Protein AF-A0A6C0HZE4-F1 (afdb_monomer)

Organism: NCBI:txid1070528

Radius of gyration: 15.77 Å; Cα contacts (8 Å, |Δi|>4): 131; chains: 1; bounding box: 32×41×43 Å

Mean predicted aligned error: 6.91 Å

Foldseek 3Di:
DDPVVVVVVVLVVLLVLLLVLLVVVLVVVQVVQCPDPDRDHDDPVRSVVSSVQSCLFFVDPLSVPHPDDDDPVSSVVLSVQRDQQEGVCDDPVLVVVSVVSRTNHGSDPDSVVD

Structure (mmCIF, N/CA/C/O backbone):
data_AF-A0A6C0HZE4-F1
#
_entry.id   AF-A0A6C0HZE4-F1
#
loop_
_atom_site.group_PDB
_atom_site.id
_atom_site.type_symbol
_atom_site.label_atom_id
_atom_site.label_alt_id
_atom_site.label_comp_id
_atom_site.label_asym_id
_atom_site.label_entity_id
_atom_site.label_seq_id
_atom_site.pdbx_PDB_ins_code
_atom_site.Cartn_x
_atom_site.Cartn_y
_atom_site.Cartn_z
_atom_site.occupancy
_atom_site.B_iso_or_equiv
_atom_site.auth_seq_id
_atom_site.auth_comp_id
_atom_site.auth_asym_id
_atom_site.auth_atom_id
_atom_site.pdbx_PDB_model_num
ATOM 1 N N . MET A 1 1 ? -15.283 -27.361 15.142 1.00 58.03 1 MET A N 1
ATOM 2 C CA . MET A 1 1 ? -14.000 -26.694 14.796 1.00 58.03 1 MET A CA 1
ATOM 3 C C . MET A 1 1 ? -13.640 -25.645 15.844 1.00 58.03 1 MET A C 1
ATOM 5 O O . MET A 1 1 ? -14.427 -24.737 16.095 1.00 58.03 1 MET A O 1
ATOM 9 N N . ASP A 1 2 ? -12.446 -25.759 16.418 1.00 77.25 2 ASP A N 1
ATOM 10 C CA . ASP A 1 2 ? -11.905 -24.880 17.461 1.00 77.25 2 ASP A CA 1
ATOM 11 C C . ASP A 1 2 ? -11.848 -23.393 17.040 1.00 77.25 2 ASP A C 1
ATOM 13 O O . ASP A 1 2 ? -11.565 -23.076 15.876 1.00 77.25 2 ASP A O 1
ATOM 17 N N . ALA A 1 3 ? -12.134 -22.461 17.955 1.00 70.44 3 ALA A N 1
ATOM 18 C CA . ALA A 1 3 ? -12.160 -21.022 17.661 1.00 70.44 3 ALA A CA 1
ATOM 19 C C . ALA A 1 3 ? -10.771 -20.503 17.241 1.00 70.44 3 ALA A C 1
ATOM 21 O O . ALA A 1 3 ? -10.654 -19.680 16.326 1.00 70.44 3 ALA A O 1
ATOM 22 N N . ARG A 1 4 ? -9.706 -21.067 17.831 1.00 66.75 4 ARG A N 1
ATOM 23 C CA . ARG A 1 4 ? -8.311 -20.731 17.513 1.00 66.75 4 ARG A CA 1
ATOM 24 C C . ARG A 1 4 ? -7.941 -21.125 16.081 1.00 66.75 4 ARG A C 1
ATOM 26 O O . ARG A 1 4 ? -7.413 -20.303 15.334 1.00 66.75 4 ARG A O 1
ATOM 33 N N . LYS A 1 5 ? -8.311 -22.337 15.649 1.00 63.16 5 LYS A N 1
ATOM 34 C CA . LYS A 1 5 ? -8.083 -22.821 14.271 1.00 63.16 5 LYS A CA 1
ATOM 35 C C . LYS A 1 5 ? -8.842 -21.980 13.234 1.00 63.16 5 LYS A C 1
ATOM 37 O O . LYS A 1 5 ? -8.298 -21.670 12.175 1.00 63.16 5 LYS A O 1
ATOM 42 N N . ARG A 1 6 ? -10.067 -21.536 13.551 1.00 62.09 6 ARG A N 1
ATOM 43 C CA . ARG A 1 6 ? -10.853 -20.624 12.694 1.00 62.09 6 ARG A CA 1
ATOM 44 C C . ARG A 1 6 ? -10.192 -19.252 12.528 1.00 62.09 6 ARG A C 1
ATOM 46 O O . ARG A 1 6 ? -10.184 -18.726 11.416 1.00 62.09 6 ARG A O 1
ATOM 53 N N . LYS A 1 7 ? -9.619 -18.688 13.598 1.00 62.09 7 LYS A N 1
ATOM 54 C CA . LYS A 1 7 ? -8.896 -17.405 13.556 1.00 62.09 7 LYS A CA 1
ATOM 55 C C . LYS A 1 7 ? -7.639 -17.502 12.684 1.00 62.09 7 LYS A C 1
ATOM 57 O O . LYS A 1 7 ? -7.486 -16.700 11.770 1.00 62.09 7 LYS A O 1
ATOM 62 N N . VAL A 1 8 ? -6.823 -18.542 12.877 1.00 62.03 8 VAL A N 1
ATOM 63 C CA . VAL A 1 8 ? -5.601 -18.787 12.084 1.00 62.03 8 VAL A CA 1
ATOM 64 C C . VAL A 1 8 ? -5.911 -18.942 10.590 1.00 62.03 8 VAL A C 1
ATOM 66 O O . VAL A 1 8 ? -5.286 -18.284 9.762 1.00 62.03 8 VAL A O 1
ATOM 69 N N . MET A 1 9 ? -6.922 -19.738 10.222 1.00 54.47 9 MET A N 1
ATOM 70 C CA . MET A 1 9 ? -7.311 -19.906 8.814 1.00 54.47 9 MET A CA 1
ATOM 71 C C . MET A 1 9 ? -7.842 -18.618 8.172 1.00 54.47 9 MET A C 1
ATOM 73 O O . MET A 1 9 ? -7.581 -18.375 6.993 1.00 54.47 9 MET A O 1
ATOM 77 N N . LYS A 1 10 ? -8.588 -17.791 8.918 1.00 61.59 10 LYS A N 1
ATOM 78 C CA . LYS A 1 10 ? -9.058 -16.484 8.430 1.00 61.59 10 LYS A CA 1
ATOM 79 C C . LYS A 1 10 ? -7.888 -15.542 8.160 1.00 61.59 10 LYS A C 1
ATOM 81 O O . LYS A 1 10 ? -7.852 -14.948 7.086 1.00 61.59 10 LYS A O 1
ATOM 86 N N . THR A 1 11 ? -6.921 -15.471 9.076 1.00 62.62 11 THR A N 1
ATOM 87 C CA . THR A 1 11 ? -5.696 -14.685 8.885 1.00 62.62 11 THR A CA 1
ATOM 88 C C . THR A 1 11 ? -4.945 -15.156 7.644 1.00 62.62 11 THR A C 1
ATOM 90 O O . THR A 1 11 ? -4.694 -14.345 6.763 1.00 62.62 11 THR A O 1
ATOM 93 N N . LEU A 1 12 ? -4.706 -16.467 7.507 1.00 60.53 12 LEU A N 1
ATOM 94 C CA . LEU A 1 12 ? -3.977 -17.054 6.376 1.00 60.53 12 LEU A CA 1
ATOM 95 C C . LEU A 1 12 ? -4.668 -16.812 5.020 1.00 60.53 12 LEU A C 1
ATOM 97 O O . LEU A 1 12 ? -4.015 -16.549 4.010 1.00 60.53 12 LEU A O 1
ATOM 101 N N . LYS A 1 13 ? -6.007 -16.887 4.979 1.00 63.25 13 LYS A N 1
ATOM 102 C CA . LYS A 1 13 ? -6.792 -16.538 3.784 1.00 63.25 13 LYS A CA 1
ATOM 103 C C . LYS A 1 13 ? -6.674 -15.053 3.446 1.00 63.25 13 LYS A C 1
ATOM 105 O O . LYS A 1 13 ? -6.599 -14.714 2.267 1.00 63.25 13 LYS A O 1
ATOM 110 N N . SER A 1 14 ? -6.658 -14.181 4.450 1.00 69.56 14 SER A N 1
ATOM 111 C CA . SER A 1 14 ? -6.535 -12.740 4.240 1.00 69.56 14 SER A CA 1
ATOM 112 C C . SER A 1 14 ? -5.156 -12.350 3.711 1.00 69.56 14 SER A C 1
ATOM 114 O O . SER A 1 14 ? -5.079 -11.596 2.747 1.00 69.56 14 SER A O 1
ATOM 116 N N . THR A 1 15 ? -4.076 -12.936 4.240 1.00 73.69 15 THR A N 1
ATOM 117 C CA . THR A 1 15 ? -2.716 -12.723 3.715 1.00 73.69 15 THR A CA 1
ATOM 118 C C . THR A 1 15 ? -2.579 -13.201 2.274 1.00 73.69 15 THR A C 1
ATOM 120 O O . THR A 1 15 ? -2.034 -12.471 1.454 1.00 73.69 15 THR A O 1
ATOM 123 N N . LYS A 1 16 ? -3.136 -14.369 1.919 1.00 82.88 16 LYS A N 1
ATOM 124 C CA . LYS A 1 16 ? -3.138 -14.853 0.523 1.00 82.88 16 LYS A CA 1
ATOM 125 C C . LYS A 1 16 ? -3.893 -13.922 -0.429 1.00 82.88 16 LYS A C 1
ATOM 127 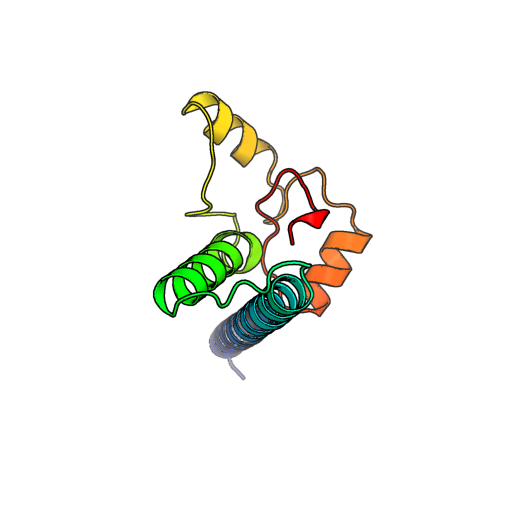O O . LYS A 1 16 ? -3.440 -13.686 -1.545 1.00 82.88 16 LYS A O 1
ATOM 132 N N . ARG A 1 17 ? -5.044 -13.386 -0.007 1.00 86.62 17 ARG A N 1
ATOM 133 C CA . ARG A 1 17 ? -5.807 -12.424 -0.823 1.00 86.62 17 ARG A CA 1
ATOM 134 C C . ARG A 1 17 ? -5.066 -11.100 -0.972 1.00 86.62 17 ARG A C 1
ATOM 136 O O . ARG A 1 17 ? -5.088 -10.533 -2.058 1.00 86.62 17 ARG A O 1
ATOM 143 N N . CYS A 1 18 ? -4.391 -10.643 0.077 1.00 87.81 18 CYS A N 1
ATOM 144 C CA . CYS A 1 18 ? -3.594 -9.427 0.012 1.00 87.81 18 CYS A CA 1
ATOM 145 C C . CYS A 1 18 ? -2.366 -9.580 -0.898 1.00 87.81 18 CYS A C 1
ATOM 147 O O . CYS A 1 18 ? -2.107 -8.728 -1.742 1.00 87.81 18 CYS A O 1
ATOM 149 N N . ASP A 1 19 ? -1.670 -10.715 -0.814 1.00 88.56 19 ASP A N 1
ATOM 150 C CA . ASP A 1 19 ? -0.569 -11.046 -1.721 1.00 88.56 19 ASP A CA 1
ATOM 151 C C . ASP A 1 19 ? -1.019 -11.045 -3.195 1.00 88.56 19 ASP A C 1
ATOM 153 O O . ASP A 1 19 ? -0.395 -10.428 -4.061 1.00 88.56 19 ASP A O 1
ATOM 157 N N . ALA A 1 20 ? -2.168 -11.666 -3.479 1.00 90.50 20 ALA A N 1
ATOM 158 C CA . ALA A 1 20 ? -2.759 -11.642 -4.813 1.00 90.50 20 ALA A CA 1
ATOM 159 C C . ALA A 1 20 ? -3.105 -10.216 -5.282 1.00 90.50 20 ALA A C 1
ATOM 161 O O . ALA A 1 20 ? -2.908 -9.897 -6.457 1.00 90.50 20 ALA A O 1
ATOM 162 N N . LEU A 1 21 ? -3.585 -9.352 -4.380 1.00 91.00 21 LEU A N 1
ATOM 163 C CA . LEU A 1 21 ? -3.846 -7.943 -4.670 1.00 91.00 21 LEU A CA 1
ATOM 164 C C . LEU A 1 21 ? -2.557 -7.202 -5.059 1.00 91.00 21 LEU A C 1
ATOM 166 O O . LEU A 1 21 ? -2.550 -6.530 -6.089 1.00 91.00 21 LEU A O 1
ATOM 170 N N . CYS A 1 22 ? -1.456 -7.391 -4.327 1.00 90.75 22 CYS A N 1
ATOM 171 C CA . CYS A 1 22 ? -0.177 -6.757 -4.665 1.00 90.75 22 CYS A CA 1
ATOM 172 C C . CYS A 1 22 ? 0.432 -7.270 -5.971 1.00 90.75 22 CYS A C 1
ATOM 174 O O . CYS A 1 22 ? 0.922 -6.484 -6.780 1.00 90.75 22 CYS A O 1
ATOM 176 N N . LYS A 1 23 ? 0.302 -8.566 -6.264 1.00 90.88 23 LYS A N 1
ATOM 177 C CA . LYS A 1 23 ? 0.679 -9.113 -7.578 1.00 90.88 23 LYS A CA 1
ATOM 178 C C . LYS A 1 23 ? -0.152 -8.509 -8.714 1.00 90.88 23 LYS A C 1
ATOM 180 O O . LYS A 1 23 ? 0.374 -8.252 -9.796 1.00 90.88 23 LYS A O 1
ATOM 185 N N . GLN A 1 24 ? -1.449 -8.269 -8.500 1.00 89.75 24 GLN A N 1
ATOM 186 C CA . GLN A 1 24 ? -2.288 -7.584 -9.491 1.00 89.75 24 GLN A CA 1
ATOM 187 C C . GLN A 1 24 ? -1.911 -6.112 -9.663 1.00 89.75 24 GLN A C 1
ATOM 189 O O . GLN A 1 24 ? -1.913 -5.628 -10.796 1.00 89.75 24 GLN A O 1
ATOM 194 N N . TYR A 1 25 ? -1.603 -5.411 -8.571 1.00 86.94 25 TYR A N 1
ATOM 195 C CA . TYR A 1 25 ? -1.106 -4.038 -8.608 1.00 86.94 25 TYR A CA 1
ATOM 196 C C . TYR A 1 25 ? 0.152 -3.947 -9.476 1.00 86.94 25 TYR A C 1
ATOM 198 O O . TYR A 1 25 ? 0.163 -3.187 -10.444 1.00 86.94 25 TYR A O 1
ATOM 206 N N . LEU A 1 26 ? 1.135 -4.817 -9.229 1.00 89.69 26 LEU A N 1
ATOM 207 C CA . LEU A 1 26 ? 2.376 -4.864 -10.000 1.00 89.69 26 LEU A CA 1
ATOM 208 C C . LEU A 1 26 ? 2.123 -5.098 -11.496 1.00 89.69 26 LEU A C 1
ATOM 210 O O . LEU A 1 26 ? 2.637 -4.376 -12.343 1.00 89.69 26 LEU A O 1
ATOM 214 N N . LYS A 1 27 ? 1.236 -6.041 -11.844 1.00 88.25 27 LYS A N 1
ATOM 215 C CA . LYS A 1 27 ? 0.843 -6.272 -13.246 1.00 88.25 27 LYS A CA 1
ATOM 216 C C . LYS A 1 27 ? 0.233 -5.030 -13.901 1.00 88.25 27 LYS A C 1
ATOM 218 O O . LYS A 1 27 ? 0.496 -4.774 -15.074 1.00 88.25 27 LYS A O 1
ATOM 223 N N . LYS A 1 28 ? -0.603 -4.272 -13.184 1.00 88.12 28 LYS A N 1
ATOM 224 C CA . LYS A 1 28 ? -1.193 -3.027 -13.706 1.00 88.12 28 LYS A CA 1
ATOM 225 C C . LYS A 1 28 ? -0.144 -1.937 -13.874 1.00 88.12 28 LYS A C 1
ATOM 227 O O . 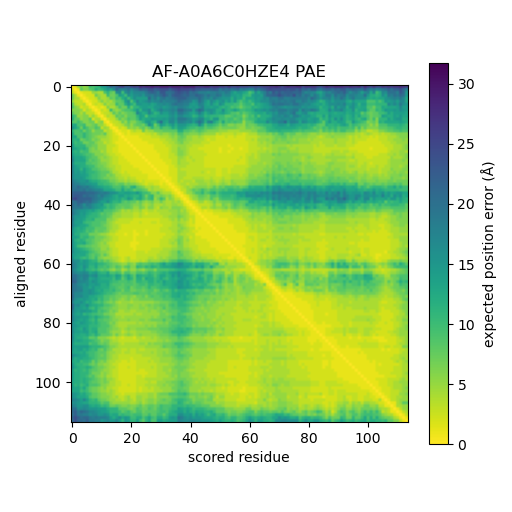LYS A 1 28 ? -0.171 -1.236 -14.882 1.00 88.12 28 LYS A O 1
ATOM 232 N N . LEU A 1 29 ? 0.763 -1.819 -12.910 1.00 85.75 29 LEU A N 1
ATOM 233 C CA . LEU A 1 29 ? 1.856 -0.862 -12.945 1.00 85.75 29 LEU A CA 1
ATOM 234 C C . LEU A 1 29 ? 2.773 -1.132 -14.149 1.00 85.75 29 LEU A C 1
ATOM 236 O O . LEU A 1 29 ? 2.992 -0.237 -14.960 1.00 85.75 29 LEU A O 1
ATOM 240 N N . ASN A 1 30 ? 3.173 -2.388 -14.355 1.00 86.19 30 ASN A N 1
ATOM 241 C CA . ASN A 1 30 ? 4.018 -2.795 -15.481 1.00 86.19 30 ASN A CA 1
ATOM 242 C C . ASN A 1 30 ? 3.326 -2.578 -16.832 1.00 86.19 30 ASN A C 1
ATOM 244 O O . ASN A 1 30 ? 3.942 -2.061 -17.757 1.00 86.19 30 ASN A O 1
ATOM 248 N N . ARG A 1 31 ? 2.021 -2.871 -16.942 1.00 86.75 31 ARG A N 1
ATOM 249 C CA . ARG A 1 31 ? 1.232 -2.518 -18.140 1.00 86.75 31 ARG A CA 1
ATOM 250 C C . ARG A 1 31 ? 1.214 -1.010 -18.394 1.00 86.75 31 ARG A C 1
ATOM 252 O O . ARG A 1 31 ? 1.309 -0.583 -19.537 1.00 86.75 31 ARG A O 1
ATOM 259 N N . LYS A 1 32 ? 1.099 -0.197 -17.339 1.00 85.19 32 LYS A N 1
ATOM 260 C CA . LYS A 1 32 ? 1.122 1.267 -17.455 1.00 85.19 32 LYS A CA 1
ATOM 261 C C . LYS A 1 32 ? 2.487 1.775 -17.919 1.00 85.19 32 LYS A C 1
ATOM 263 O O . LYS A 1 32 ? 2.518 2.743 -18.666 1.00 85.19 32 LYS A O 1
ATOM 268 N N . PHE A 1 33 ? 3.582 1.153 -17.484 1.00 83.50 33 PHE A N 1
ATOM 269 C CA . PHE A 1 33 ? 4.933 1.481 -17.947 1.00 83.50 33 PHE A CA 1
ATOM 270 C C . PHE A 1 33 ? 5.186 1.053 -19.395 1.00 83.50 33 PHE A C 1
ATOM 272 O O . PHE A 1 33 ? 5.768 1.826 -20.149 1.00 83.50 33 PHE A O 1
ATOM 279 N N . ALA A 1 34 ? 4.681 -0.114 -19.801 1.00 82.62 34 ALA A N 1
ATOM 280 C CA . ALA A 1 34 ? 4.797 -0.604 -21.174 1.00 82.62 34 ALA A CA 1
ATOM 281 C C . ALA A 1 34 ? 4.033 0.262 -22.193 1.00 82.62 34 ALA A C 1
ATOM 283 O O . ALA A 1 34 ? 4.460 0.381 -23.333 1.00 82.62 34 ALA A O 1
ATOM 284 N N . ASN A 1 35 ? 2.931 0.895 -21.778 1.00 81.06 35 ASN A N 1
ATOM 285 C CA . ASN A 1 35 ? 2.102 1.748 -22.639 1.00 81.06 35 ASN A CA 1
ATOM 286 C C . ASN A 1 35 ? 2.551 3.224 -22.677 1.00 81.06 35 ASN A C 1
ATOM 288 O O . ASN A 1 35 ? 1.776 4.088 -23.089 1.00 81.06 35 ASN A O 1
ATOM 292 N N . ARG A 1 36 ? 3.750 3.552 -22.181 1.00 80.62 36 ARG A N 1
ATOM 293 C CA . ARG A 1 36 ? 4.300 4.915 -22.271 1.00 80.62 36 ARG A CA 1
ATOM 294 C C . ARG A 1 36 ? 4.934 5.152 -23.644 1.00 80.62 36 ARG A C 1
ATOM 296 O O . ARG A 1 36 ? 5.327 4.200 -24.306 1.00 80.62 36 ARG A O 1
ATOM 303 N N . LEU A 1 37 ? 5.044 6.430 -24.033 1.00 75.00 37 LEU A N 1
ATOM 304 C CA . LEU A 1 37 ? 5.721 6.868 -25.268 1.00 75.00 37 LEU A CA 1
ATOM 305 C C . LEU A 1 37 ? 7.140 6.291 -25.376 1.00 75.00 37 LEU A C 1
ATOM 307 O O . LEU A 1 37 ? 7.548 5.869 -26.450 1.00 75.00 37 LEU A O 1
ATOM 311 N N . GLU A 1 38 ? 7.835 6.203 -24.242 1.00 81.12 38 GLU A N 1
ATOM 312 C CA . GLU A 1 38 ? 9.046 5.406 -24.074 1.00 81.12 38 GLU A CA 1
ATOM 313 C C . GLU A 1 38 ? 8.733 4.244 -23.119 1.00 81.12 38 GLU A C 1
ATOM 315 O O . GLU A 1 38 ? 8.542 4.473 -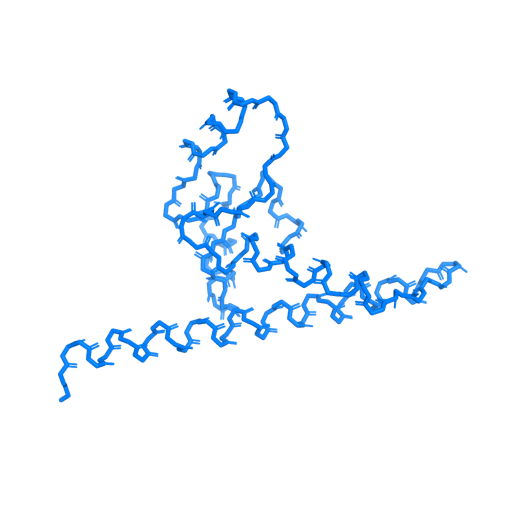21.915 1.00 81.12 38 GLU A O 1
ATOM 320 N N . PRO A 1 39 ? 8.608 3.005 -23.630 1.00 77.88 39 PRO A N 1
ATOM 321 C CA . PRO A 1 39 ? 8.298 1.849 -22.805 1.00 77.88 39 PRO A CA 1
ATOM 322 C C . PRO A 1 39 ? 9.399 1.611 -21.772 1.00 77.88 39 PRO A C 1
ATOM 324 O O . PRO A 1 39 ? 10.543 1.316 -22.112 1.00 77.88 39 PRO A O 1
ATOM 327 N N . TYR A 1 40 ? 9.043 1.698 -20.493 1.00 78.31 40 TYR A N 1
ATOM 328 C CA . TYR A 1 40 ? 9.945 1.322 -19.411 1.00 78.31 40 TYR A CA 1
ATOM 329 C C . TYR A 1 40 ? 9.726 -0.150 -19.059 1.00 78.31 40 TYR A C 1
ATOM 331 O O . TYR A 1 40 ? 8.611 -0.547 -18.709 1.00 78.31 40 TYR A O 1
ATOM 339 N N . ILE A 1 41 ? 10.789 -0.953 -19.136 1.00 81.81 41 ILE A N 1
ATOM 340 C CA . ILE A 1 41 ? 10.793 -2.342 -18.670 1.00 81.81 41 ILE A CA 1
ATOM 341 C C . ILE A 1 41 ? 11.367 -2.346 -17.245 1.00 81.81 41 ILE A C 1
ATOM 343 O O . ILE A 1 41 ? 12.576 -2.173 -17.086 1.00 81.81 41 ILE A O 1
ATOM 347 N N . PRO A 1 42 ? 10.535 -2.508 -16.198 1.00 80.94 42 PRO A N 1
ATOM 348 C CA . PRO A 1 42 ? 11.032 -2.552 -14.830 1.00 80.94 42 PRO A CA 1
ATOM 349 C C . PRO A 1 42 ? 11.941 -3.761 -14.612 1.00 80.94 42 PRO A C 1
ATOM 351 O O . PRO A 1 42 ? 11.615 -4.877 -15.023 1.00 80.94 42 PRO A O 1
ATOM 354 N N . THR A 1 43 ? 13.056 -3.536 -13.918 1.00 87.88 43 THR A N 1
ATOM 355 C CA . THR A 1 43 ? 13.975 -4.597 -13.489 1.00 87.88 43 THR A CA 1
ATOM 356 C C . THR A 1 43 ? 13.321 -5.504 -12.443 1.00 87.88 43 THR A C 1
ATOM 358 O O . THR A 1 43 ? 12.300 -5.159 -11.841 1.00 87.88 43 THR A O 1
ATOM 361 N N . GLU A 1 44 ? 13.908 -6.676 -12.189 1.00 88.88 44 GLU A N 1
ATOM 362 C CA . GLU A 1 44 ? 13.448 -7.563 -11.111 1.00 88.88 44 GLU A CA 1
ATOM 363 C C . GLU A 1 44 ? 13.482 -6.865 -9.747 1.00 88.88 44 GLU A C 1
ATOM 365 O O . GLU A 1 44 ? 12.496 -6.912 -9.014 1.00 88.88 44 GLU A O 1
ATOM 370 N N . SER A 1 45 ? 14.550 -6.117 -9.458 1.00 88.56 45 SER A N 1
ATOM 371 C CA . SER A 1 45 ? 14.684 -5.342 -8.220 1.00 88.56 45 SER A CA 1
ATOM 372 C C . SER A 1 45 ? 13.592 -4.279 -8.077 1.00 88.56 45 SER A C 1
ATOM 374 O O . SER A 1 45 ? 12.977 -4.171 -7.019 1.00 88.56 45 SER A O 1
ATOM 376 N N . ALA A 1 46 ? 13.277 -3.546 -9.151 1.00 86.38 46 ALA A N 1
ATOM 377 C CA . ALA A 1 46 ? 12.189 -2.569 -9.135 1.00 86.38 46 ALA A CA 1
ATOM 378 C C . ALA A 1 46 ? 10.823 -3.245 -8.926 1.00 86.38 46 ALA A C 1
ATOM 380 O O . ALA A 1 46 ? 9.952 -2.715 -8.237 1.00 86.38 46 ALA A O 1
ATOM 381 N N . ASN A 1 47 ? 10.609 -4.425 -9.512 1.00 88.69 47 ASN A N 1
ATOM 382 C CA . ASN A 1 47 ? 9.385 -5.196 -9.304 1.00 88.69 47 ASN A CA 1
ATOM 383 C C . ASN A 1 47 ? 9.240 -5.671 -7.852 1.00 88.69 47 ASN A C 1
ATOM 385 O O . ASN A 1 47 ? 8.138 -5.622 -7.299 1.00 88.69 47 ASN A O 1
ATOM 389 N N . GLU A 1 48 ? 10.337 -6.115 -7.240 1.00 91.19 48 GLU A N 1
ATOM 390 C CA . GLU A 1 48 ? 10.361 -6.533 -5.843 1.00 91.19 48 GLU A CA 1
ATOM 391 C C . GLU A 1 48 ? 10.089 -5.360 -4.897 1.00 91.19 48 GLU A C 1
ATOM 393 O O . GLU A 1 48 ? 9.220 -5.475 -4.033 1.00 91.19 48 GLU A O 1
ATOM 398 N N . GLU A 1 49 ? 10.731 -4.211 -5.111 1.00 88.38 49 GLU A N 1
ATOM 399 C CA . GLU A 1 49 ? 10.492 -2.994 -4.328 1.00 88.38 49 GLU A CA 1
ATOM 400 C C . GLU A 1 49 ? 9.024 -2.549 -4.409 1.00 88.38 49 GLU A C 1
ATOM 402 O O . GLU A 1 49 ? 8.351 -2.438 -3.383 1.00 88.38 49 GLU A O 1
ATOM 407 N N . ASN A 1 50 ? 8.468 -2.431 -5.621 1.00 88.25 50 ASN A N 1
ATOM 408 C CA . ASN A 1 50 ? 7.058 -2.075 -5.823 1.00 88.25 50 ASN A CA 1
ATOM 409 C C . ASN A 1 50 ? 6.092 -3.066 -5.149 1.00 88.25 50 ASN A C 1
ATOM 411 O O . ASN A 1 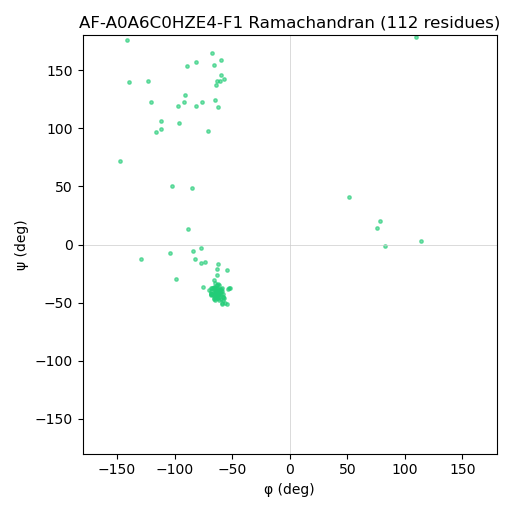50 ? 5.035 -2.687 -4.631 1.00 88.25 50 ASN A O 1
ATOM 415 N N . TYR A 1 51 ? 6.426 -4.358 -5.160 1.00 90.31 51 TYR A N 1
ATOM 416 C CA . TYR A 1 51 ? 5.636 -5.378 -4.480 1.00 90.31 51 TYR A CA 1
ATOM 417 C C . TYR A 1 51 ? 5.708 -5.234 -2.950 1.00 90.31 51 TYR A C 1
ATOM 419 O O . TYR A 1 51 ? 4.670 -5.319 -2.282 1.00 90.31 51 TYR A O 1
ATOM 427 N N . GLN A 1 52 ? 6.895 -4.989 -2.389 1.00 88.06 52 GLN A N 1
ATOM 428 C CA . GLN A 1 52 ? 7.068 -4.767 -0.951 1.00 88.06 52 GLN A CA 1
ATOM 429 C C . GLN A 1 52 ? 6.362 -3.492 -0.488 1.00 88.06 52 GLN A C 1
ATOM 431 O O . GLN A 1 52 ? 5.688 -3.509 0.544 1.00 88.06 52 GLN A O 1
ATOM 436 N N . ASP A 1 53 ? 6.424 -2.422 -1.273 1.00 87.19 53 ASP A N 1
ATOM 437 C CA . ASP A 1 53 ? 5.732 -1.173 -0.971 1.00 87.19 53 ASP A CA 1
ATOM 438 C C . ASP A 1 53 ? 4.220 -1.350 -0.976 1.00 87.19 53 ASP A C 1
ATOM 440 O O . ASP A 1 53 ? 3.551 -0.943 -0.024 1.00 87.19 53 ASP A O 1
ATOM 444 N N . CYS A 1 54 ? 3.675 -2.076 -1.957 1.00 89.12 54 CYS A N 1
ATOM 445 C CA . CYS A 1 54 ? 2.274 -2.476 -1.907 1.00 89.12 54 CYS A CA 1
ATOM 446 C C . CYS A 1 54 ? 1.956 -3.210 -0.597 1.00 89.12 54 CYS A C 1
ATOM 448 O O . CYS A 1 54 ? 1.029 -2.831 0.120 1.00 89.12 54 CYS A O 1
ATOM 450 N N . ARG A 1 55 ? 2.741 -4.228 -0.226 1.00 88.44 55 ARG A N 1
ATOM 451 C CA . ARG A 1 55 ? 2.492 -4.996 1.003 1.00 88.44 55 ARG A CA 1
ATOM 452 C C . ARG A 1 55 ? 2.519 -4.131 2.257 1.00 88.44 55 ARG A C 1
ATOM 454 O O . ARG A 1 55 ? 1.651 -4.297 3.115 1.00 88.44 55 ARG A O 1
ATOM 461 N N . ARG A 1 56 ? 3.480 -3.217 2.362 1.00 86.62 56 ARG A N 1
ATOM 462 C CA . ARG A 1 56 ? 3.584 -2.261 3.469 1.00 86.62 56 ARG A CA 1
ATOM 463 C C . ARG A 1 56 ? 2.350 -1.363 3.549 1.00 86.62 56 ARG A C 1
ATOM 465 O O . ARG A 1 56 ? 1.841 -1.126 4.642 1.00 86.62 56 ARG A O 1
ATOM 472 N N . LEU A 1 57 ? 1.840 -0.921 2.399 1.00 88.00 57 LEU A N 1
ATOM 473 C CA . LEU A 1 57 ? 0.696 -0.019 2.317 1.00 88.00 57 LEU A CA 1
ATOM 474 C C . LEU A 1 57 ? -0.651 -0.687 2.606 1.00 88.00 57 LEU A C 1
ATOM 476 O O . LEU A 1 57 ? -1.518 -0.032 3.187 1.00 88.00 57 LEU A O 1
ATOM 480 N N . ILE A 1 58 ? -0.853 -1.944 2.190 1.00 88.19 58 ILE A N 1
ATOM 481 C CA . ILE A 1 58 ? -2.186 -2.574 2.256 1.00 88.19 58 ILE A CA 1
ATOM 482 C C . ILE A 1 58 ? -2.270 -3.936 2.922 1.00 88.19 58 ILE A C 1
ATOM 484 O O . ILE A 1 58 ? -3.380 -4.397 3.182 1.00 88.19 58 ILE A O 1
ATOM 488 N N . CYS A 1 59 ? -1.154 -4.611 3.182 1.00 88.38 59 CYS A N 1
ATOM 489 C CA . CYS A 1 59 ? -1.153 -5.938 3.807 1.00 88.38 59 CYS A CA 1
ATOM 490 C C . CYS A 1 59 ? -0.748 -5.923 5.279 1.00 88.38 59 CYS A C 1
ATOM 492 O O . CYS A 1 59 ? -0.875 -6.952 5.940 1.00 88.38 59 CYS A O 1
ATOM 494 N N . ASN A 1 60 ? -0.312 -4.778 5.800 1.00 83.62 60 ASN A N 1
ATOM 495 C CA . ASN A 1 60 ? 0.098 -4.625 7.188 1.00 83.62 60 ASN A CA 1
ATOM 496 C C . ASN A 1 60 ? -0.900 -3.733 7.926 1.00 83.62 60 ASN A C 1
ATOM 498 O O . ASN A 1 60 ? -0.829 -2.512 7.841 1.00 83.62 60 ASN A O 1
ATOM 502 N N . GLU A 1 61 ? -1.829 -4.329 8.670 1.00 78.69 61 GLU A N 1
ATOM 503 C CA . GLU A 1 61 ? -2.654 -3.618 9.654 1.00 78.69 61 GLU A CA 1
ATOM 504 C C . GLU A 1 61 ? -1.933 -3.667 11.013 1.00 78.69 61 GLU A C 1
ATOM 506 O O . GLU A 1 61 ? -1.533 -4.762 11.420 1.00 78.69 61 GLU A O 1
ATOM 511 N N . PRO A 1 62 ? -1.724 -2.541 11.726 1.00 75.50 62 PRO A N 1
ATOM 512 C CA . PRO A 1 62 ? -2.270 -1.191 11.531 1.00 75.50 62 PRO A CA 1
ATOM 513 C C . PRO A 1 62 ? -1.294 -0.186 10.874 1.00 75.50 62 PRO A C 1
ATOM 515 O O . PRO A 1 62 ? -1.134 0.915 11.378 1.00 75.50 62 PRO A O 1
ATOM 518 N N . CYS A 1 63 ? -0.659 -0.526 9.750 1.00 81.88 63 CYS A N 1
ATOM 519 C CA . CYS A 1 63 ? 0.391 0.268 9.083 1.00 81.88 63 CYS A CA 1
ATOM 520 C C . CYS A 1 63 ? 1.788 0.184 9.705 1.00 81.88 63 CYS A C 1
ATOM 522 O O . CYS A 1 63 ? 2.650 1.018 9.430 1.00 81.88 63 CYS A O 1
ATOM 524 N N . ASN A 1 64 ? 2.053 -0.867 10.483 1.00 72.12 64 ASN A N 1
ATOM 525 C CA . ASN A 1 64 ? 3.388 -1.128 11.014 1.00 72.12 64 ASN A CA 1
ATOM 526 C C . ASN A 1 64 ? 4.371 -1.438 9.872 1.00 72.12 64 ASN A C 1
ATOM 528 O O . ASN A 1 64 ? 4.143 -2.350 9.070 1.00 72.12 64 ASN A O 1
ATOM 532 N N . GLY A 1 65 ? 5.463 -0.673 9.806 1.00 67.19 65 GLY A N 1
ATOM 533 C CA . GLY A 1 65 ? 6.467 -0.786 8.745 1.00 67.19 65 GLY A CA 1
ATOM 534 C C . GLY A 1 65 ? 6.045 -0.180 7.402 1.00 67.19 65 GLY A C 1
ATOM 535 O O . GLY A 1 65 ? 6.686 -0.466 6.392 1.00 67.19 65 GLY A O 1
ATOM 536 N N . ALA A 1 66 ? 4.974 0.625 7.366 1.00 72.38 66 ALA A N 1
ATOM 537 C CA . ALA A 1 66 ? 4.696 1.487 6.221 1.00 72.38 66 ALA A CA 1
ATOM 538 C C . ALA A 1 66 ? 5.849 2.483 6.021 1.00 72.38 66 ALA A C 1
ATOM 540 O O . ALA A 1 66 ? 6.394 2.998 6.997 1.00 72.38 66 ALA A O 1
ATOM 541 N N . LEU A 1 67 ? 6.214 2.759 4.766 1.00 69.56 67 LEU A N 1
ATOM 542 C CA . LEU A 1 67 ? 7.141 3.845 4.450 1.00 69.56 67 LEU A CA 1
ATOM 543 C C . LEU A 1 67 ? 6.420 5.173 4.697 1.00 69.56 67 LEU A C 1
ATOM 545 O O . LEU A 1 67 ? 5.618 5.622 3.878 1.00 69.56 67 LEU A O 1
ATOM 549 N N . LEU A 1 68 ? 6.664 5.761 5.865 1.00 77.31 68 LEU A N 1
ATOM 550 C CA . LEU A 1 68 ? 6.162 7.078 6.226 1.00 77.31 68 LEU A CA 1
ATOM 551 C C . LEU A 1 68 ? 7.261 8.100 5.952 1.00 77.31 68 LEU A C 1
ATOM 553 O O . LEU A 1 68 ? 8.346 8.023 6.521 1.00 77.31 68 LEU A O 1
ATOM 557 N N . TYR A 1 69 ? 6.977 9.047 5.066 1.00 74.81 69 TYR A N 1
ATOM 558 C CA . TYR A 1 69 ? 7.881 10.151 4.762 1.00 74.81 69 TYR A CA 1
ATOM 559 C C . TYR A 1 69 ? 7.624 11.332 5.702 1.00 74.81 69 TYR A C 1
ATOM 561 O O . TYR A 1 69 ? 6.502 11.518 6.179 1.00 74.81 69 TYR A O 1
ATOM 569 N N . GLY A 1 70 ? 8.658 12.144 5.921 1.00 82.50 70 GLY A N 1
ATOM 570 C CA . GLY A 1 70 ? 8.615 13.330 6.777 1.00 82.50 70 GLY A CA 1
ATOM 571 C C . GLY A 1 70 ? 9.407 13.164 8.073 1.00 82.50 70 GLY A C 1
ATOM 572 O O . GLY A 1 70 ? 9.996 12.114 8.347 1.00 82.50 70 GLY A O 1
ATOM 573 N N . SER A 1 71 ? 9.422 14.230 8.864 1.00 89.94 71 SER A N 1
ATOM 574 C CA . SER A 1 71 ? 10.018 14.276 10.197 1.00 89.94 71 SER A CA 1
ATOM 575 C C . SER A 1 71 ? 9.375 13.250 11.143 1.00 89.94 71 SER A C 1
ATOM 577 O O . SER A 1 71 ? 8.228 12.843 10.937 1.00 89.94 71 SER A O 1
ATOM 579 N N . PRO A 1 72 ? 10.061 12.849 12.230 1.00 89.06 72 PRO A N 1
ATOM 580 C CA . PRO A 1 72 ? 9.498 11.916 13.207 1.00 89.06 72 PRO A CA 1
ATOM 581 C C . PRO A 1 72 ? 8.122 12.342 13.740 1.00 89.06 72 PRO A C 1
ATOM 583 O O . PRO A 1 72 ? 7.237 11.505 13.910 1.00 89.06 72 PRO A O 1
ATOM 586 N N . GLN A 1 73 ? 7.910 13.647 13.943 1.00 89.06 73 GLN A N 1
ATOM 587 C CA . GLN A 1 73 ? 6.634 14.183 14.412 1.00 89.06 73 GLN A CA 1
ATOM 588 C C . GLN A 1 73 ? 5.519 14.008 13.370 1.00 89.06 73 GLN A C 1
ATOM 590 O O . GLN A 1 73 ? 4.432 13.543 13.707 1.00 89.06 73 GLN A O 1
ATOM 595 N N . GLU A 1 74 ? 5.799 14.283 12.094 1.00 88.38 74 GLU A N 1
ATOM 596 C CA . GLU A 1 74 ? 4.836 14.071 11.005 1.00 88.38 74 GLU A CA 1
ATOM 597 C C . GLU A 1 74 ? 4.452 12.595 10.843 1.00 88.38 74 GLU A C 1
ATOM 599 O O . GLU A 1 74 ? 3.302 12.289 10.523 1.00 88.38 74 GLU A O 1
ATOM 604 N N . GLN A 1 75 ? 5.386 11.672 11.095 1.00 86.38 75 GLN A N 1
ATOM 605 C CA . GLN A 1 75 ? 5.110 10.233 11.084 1.00 86.38 75 GLN A CA 1
ATOM 606 C C . GLN A 1 75 ? 4.200 9.824 12.251 1.00 86.38 75 GLN A C 1
ATOM 608 O O . GLN A 1 75 ? 3.246 9.068 12.057 1.00 86.38 75 GLN A O 1
ATOM 613 N N . VAL A 1 76 ? 4.446 10.356 13.453 1.00 87.88 76 VAL A N 1
ATOM 614 C CA . VAL A 1 76 ? 3.578 10.139 14.621 1.00 87.88 76 VAL A CA 1
ATOM 615 C C . VAL A 1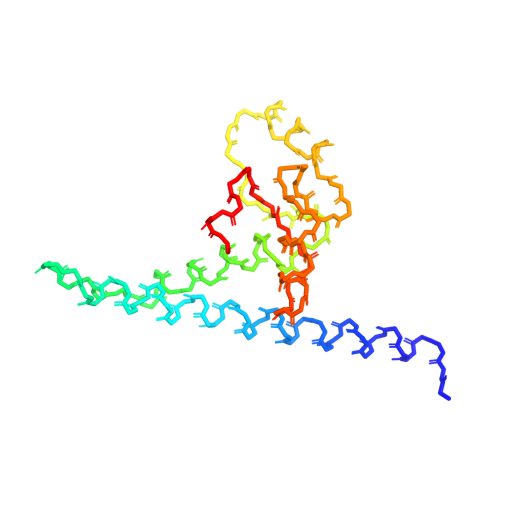 76 ? 2.174 10.675 14.354 1.00 87.88 76 VAL A C 1
ATOM 617 O O . VAL A 1 76 ? 1.187 9.987 14.619 1.00 87.88 76 VAL A O 1
ATOM 620 N N . ASP A 1 77 ? 2.070 11.877 13.793 1.00 88.81 77 ASP A N 1
ATOM 621 C CA . ASP A 1 77 ? 0.781 12.492 13.494 1.00 88.81 77 ASP A CA 1
ATOM 622 C C . ASP A 1 77 ? 0.044 11.748 12.375 1.00 88.81 77 ASP A C 1
ATOM 624 O O . ASP A 1 77 ? -1.155 11.510 12.497 1.00 88.81 77 ASP A O 1
ATOM 628 N N . PHE A 1 78 ? 0.750 11.246 11.357 1.00 89.00 78 PHE A N 1
ATOM 629 C CA . PHE A 1 78 ? 0.174 10.333 10.366 1.00 89.00 78 PHE A CA 1
ATOM 630 C C . PHE A 1 78 ? -0.421 9.074 11.016 1.00 89.00 78 PHE A C 1
ATOM 632 O O . PHE A 1 78 ? -1.541 8.679 10.691 1.00 89.00 78 PHE A O 1
ATOM 639 N N . LEU A 1 79 ? 0.300 8.435 11.944 1.00 86.88 79 LEU A N 1
ATOM 640 C CA . LEU A 1 79 ? -0.172 7.214 12.604 1.00 86.88 79 LEU A CA 1
ATOM 641 C C . LEU A 1 79 ? -1.422 7.456 13.461 1.00 86.88 79 LEU A C 1
ATOM 643 O O . LEU A 1 79 ? -2.300 6.594 13.498 1.00 86.88 79 LEU A O 1
ATOM 647 N N . LYS A 1 80 ? -1.561 8.636 14.083 1.00 89.44 80 LYS A N 1
ATOM 648 C CA . LYS A 1 80 ? -2.789 9.029 14.805 1.00 89.44 80 LYS A CA 1
ATOM 649 C C . LYS A 1 80 ? -4.009 9.130 13.885 1.00 89.44 80 LYS A C 1
ATOM 651 O O . LYS A 1 80 ? -5.140 8.965 14.337 1.00 89.44 80 LYS A O 1
ATOM 656 N N . GLU A 1 81 ? -3.795 9.394 12.599 1.00 91.06 81 GLU A N 1
ATOM 657 C CA . GLU A 1 81 ? -4.856 9.475 11.592 1.00 91.06 81 GLU A CA 1
ATOM 658 C C . GLU A 1 81 ? -5.258 8.107 11.021 1.00 91.06 81 GLU A C 1
ATOM 660 O O . GLU A 1 81 ? -6.230 8.017 10.263 1.00 91.06 81 GLU A O 1
ATOM 665 N N . ILE A 1 82 ? -4.558 7.028 11.392 1.00 89.62 82 ILE A N 1
ATOM 666 C CA . ILE A 1 82 ? -4.928 5.660 11.029 1.00 89.62 82 ILE A CA 1
ATOM 667 C C . ILE A 1 82 ? -6.009 5.149 11.982 1.00 89.62 82 ILE A C 1
ATOM 669 O O . ILE A 1 82 ? -5.797 4.974 13.180 1.00 89.62 82 ILE A O 1
ATOM 673 N N . LYS A 1 83 ? -7.178 4.817 11.432 1.00 86.50 83 LYS A N 1
ATOM 674 C CA . LYS A 1 83 ? -8.284 4.209 12.173 1.00 86.50 83 LYS A CA 1
ATOM 675 C C . LYS A 1 83 ? -8.639 2.855 11.568 1.00 86.50 83 LYS A C 1
ATOM 677 O O . LYS A 1 83 ? -8.976 2.758 10.391 1.00 86.50 83 LYS A O 1
ATOM 682 N N . HIS A 1 84 ? -8.582 1.799 12.384 1.00 86.19 84 HIS A N 1
ATOM 683 C CA . HIS A 1 84 ? -8.833 0.411 11.955 1.00 86.19 84 HIS A CA 1
ATOM 684 C C . HIS A 1 84 ? -8.002 -0.005 10.724 1.00 86.19 84 HIS A C 1
ATOM 686 O O . HIS A 1 84 ? -8.540 -0.598 9.788 1.00 86.19 84 HIS A O 1
ATOM 692 N N . GLY A 1 85 ? -6.726 0.399 10.693 1.00 88.25 85 GLY A N 1
ATOM 693 C CA . GLY A 1 85 ? -5.792 0.078 9.612 1.00 88.25 85 GLY A CA 1
ATOM 694 C C . GLY A 1 85 ? -5.869 0.968 8.371 1.00 88.25 85 GLY A C 1
ATOM 695 O O . GLY A 1 85 ? -5.082 0.768 7.453 1.00 88.25 85 GLY A O 1
ATOM 696 N N . PHE A 1 86 ? -6.773 1.948 8.308 1.00 91.44 86 PHE A N 1
ATOM 697 C CA . PHE A 1 86 ? -6.913 2.838 7.151 1.00 91.44 86 PHE A CA 1
ATOM 698 C C . PHE A 1 86 ? -6.756 4.294 7.569 1.00 91.44 86 PHE A C 1
ATOM 700 O O . PHE A 1 86 ? -7.270 4.705 8.608 1.00 91.44 86 PHE A O 1
ATOM 707 N N . HIS A 1 87 ? -6.075 5.085 6.741 1.00 91.44 87 HIS A N 1
ATOM 708 C CA . HIS A 1 87 ? -5.989 6.526 6.954 1.00 91.44 87 HIS A CA 1
ATOM 709 C C . HIS A 1 87 ? -7.383 7.169 6.938 1.00 91.44 87 HIS A C 1
ATOM 711 O O . HIS A 1 87 ? -8.250 6.765 6.159 1.00 91.44 87 HIS A O 1
ATOM 717 N N . LYS A 1 88 ? -7.603 8.210 7.748 1.00 91.3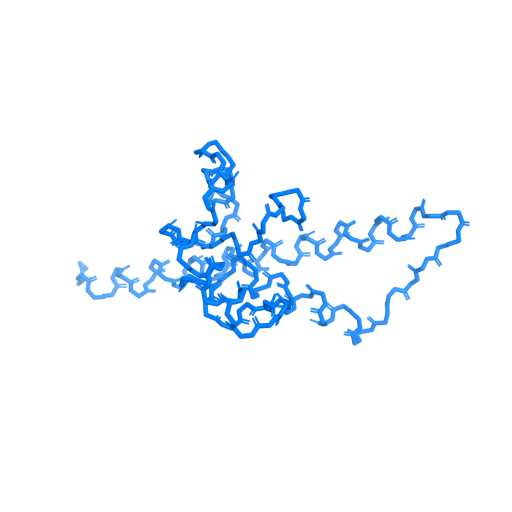1 88 LYS A N 1
ATOM 718 C CA . LYS A 1 88 ? -8.900 8.908 7.870 1.00 91.31 88 LYS A CA 1
ATOM 719 C C . LYS A 1 88 ? -9.473 9.428 6.541 1.00 91.31 88 LYS A C 1
ATOM 721 O O . LYS A 1 88 ? -10.679 9.612 6.422 1.00 91.31 88 LYS A O 1
ATOM 726 N N . ASN A 1 89 ? -8.612 9.623 5.541 1.00 91.56 89 ASN A N 1
ATOM 727 C CA . ASN A 1 89 ? -8.979 10.096 4.202 1.00 91.56 89 ASN A CA 1
ATOM 728 C C . ASN A 1 89 ? -9.683 9.026 3.350 1.00 91.56 89 ASN A C 1
ATOM 730 O O . ASN A 1 89 ? -10.273 9.356 2.324 1.00 91.56 89 ASN A O 1
ATOM 734 N N . TYR A 1 90 ? -9.633 7.748 3.739 1.00 91.31 90 TYR A N 1
ATOM 735 C CA . TYR A 1 90 ? -10.376 6.711 3.033 1.00 91.31 90 TYR A CA 1
ATOM 736 C C . TYR A 1 90 ? -11.854 6.781 3.399 1.00 91.31 90 TYR A C 1
ATOM 738 O O . TYR A 1 90 ? -12.261 6.599 4.547 1.00 91.31 90 TYR A O 1
ATOM 746 N N . THR A 1 91 ? -12.692 6.950 2.384 1.00 92.56 91 THR A N 1
ATOM 747 C CA . THR A 1 91 ? -14.139 6.818 2.543 1.00 92.56 91 THR A CA 1
ATOM 748 C C . THR A 1 91 ? -14.515 5.376 2.883 1.00 92.56 91 THR A C 1
ATOM 750 O O . THR A 1 91 ? -13.856 4.417 2.469 1.00 92.56 91 THR A O 1
ATOM 753 N N . ARG A 1 92 ? -15.656 5.185 3.556 1.00 92.19 92 ARG A N 1
ATOM 754 C CA . ARG A 1 92 ? -16.181 3.841 3.868 1.00 92.19 92 ARG A CA 1
ATOM 755 C C . ARG A 1 92 ? -16.304 2.953 2.623 1.00 92.19 92 ARG A C 1
ATOM 757 O O . ARG A 1 92 ? -15.999 1.764 2.690 1.00 92.19 92 ARG A O 1
ATOM 764 N N . LYS A 1 93 ? -16.709 3.529 1.481 1.00 92.94 93 LYS A N 1
ATOM 765 C CA . LYS A 1 93 ? -16.805 2.817 0.195 1.00 92.94 93 LYS A CA 1
ATOM 766 C C . LYS A 1 93 ? -15.436 2.337 -0.294 1.00 92.94 93 LYS A C 1
ATOM 768 O O . LYS A 1 93 ? -15.323 1.183 -0.701 1.00 92.94 93 LYS A O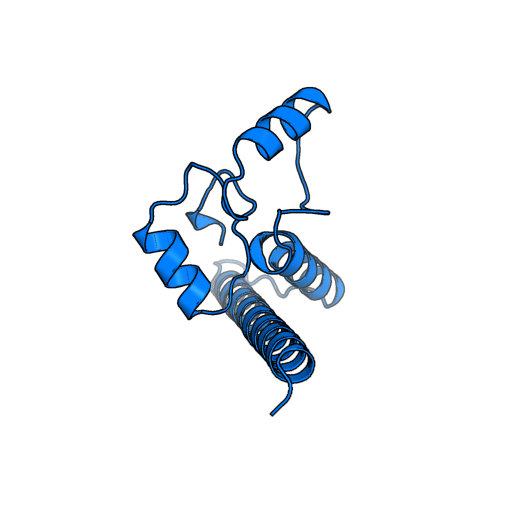 1
ATOM 773 N N . GLN A 1 94 ? -14.403 3.178 -0.218 1.00 91.44 94 GLN A N 1
ATOM 774 C CA . GLN A 1 94 ? -13.036 2.798 -0.598 1.00 91.44 94 GLN 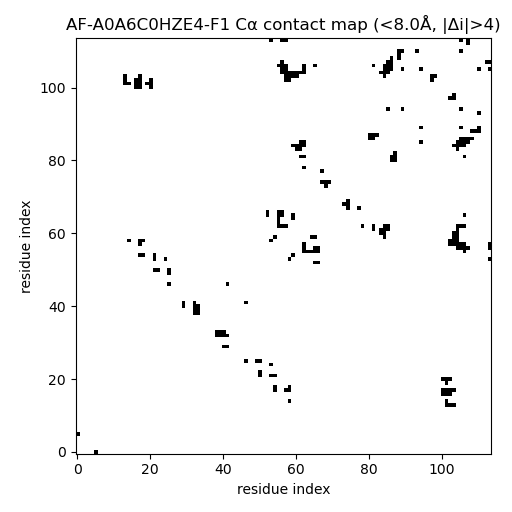A CA 1
ATOM 775 C C . GLN A 1 94 ? -12.494 1.687 0.303 1.00 91.44 94 GLN A C 1
ATOM 777 O O . GLN A 1 94 ? -12.005 0.682 -0.211 1.00 91.44 94 GLN A O 1
ATOM 782 N N . VAL A 1 95 ? -12.662 1.810 1.625 1.00 91.50 95 VAL A N 1
ATOM 783 C CA . VAL A 1 95 ? -12.249 0.764 2.576 1.00 91.50 95 VAL A CA 1
ATOM 784 C C . VAL A 1 95 ? -12.942 -0.562 2.257 1.00 91.50 95 VAL A C 1
ATOM 786 O O . VAL A 1 95 ? -12.284 -1.596 2.157 1.00 91.50 95 VAL A O 1
ATOM 789 N N . ALA A 1 96 ? -14.260 -0.552 2.038 1.00 91.44 96 ALA A N 1
ATOM 790 C CA . ALA A 1 96 ? -15.009 -1.760 1.700 1.00 91.44 96 ALA A CA 1
ATOM 791 C C . ALA A 1 96 ? -14.535 -2.392 0.378 1.00 91.44 96 ALA A C 1
ATOM 793 O O . ALA A 1 96 ? -14.361 -3.611 0.300 1.00 91.44 96 ALA A O 1
ATOM 794 N N . ALA A 1 97 ? -14.281 -1.577 -0.650 1.00 90.62 97 ALA A N 1
ATOM 795 C CA . ALA A 1 97 ? -13.777 -2.044 -1.938 1.00 90.62 97 ALA A CA 1
ATOM 796 C C . ALA A 1 97 ? -12.378 -2.673 -1.820 1.00 90.62 97 ALA A C 1
ATOM 798 O O . ALA A 1 97 ? -12.135 -3.738 -2.391 1.00 90.62 97 ALA A O 1
ATOM 799 N N . LEU A 1 98 ? -11.476 -2.056 -1.052 1.00 89.31 98 LEU A N 1
ATOM 800 C CA . LEU A 1 98 ? -10.131 -2.573 -0.793 1.00 89.31 98 LEU A CA 1
ATOM 801 C C . LEU A 1 98 ? -10.171 -3.875 0.013 1.00 89.31 98 LEU A C 1
ATOM 803 O O . LEU A 1 98 ? -9.578 -4.873 -0.402 1.00 89.31 98 LEU A O 1
ATOM 807 N N . LYS A 1 99 ? -10.960 -3.930 1.092 1.00 89.25 99 LYS A N 1
ATOM 808 C CA . LYS A 1 99 ? -11.155 -5.160 1.878 1.00 89.25 99 LYS A CA 1
ATOM 809 C C . LYS A 1 99 ? -11.744 -6.296 1.039 1.00 89.25 99 LYS A C 1
ATOM 811 O O . LYS A 1 99 ? -11.300 -7.437 1.152 1.00 89.25 99 LYS A O 1
ATOM 816 N N . LYS A 1 100 ? -12.680 -6.004 0.124 1.00 89.25 100 LYS A N 1
ATOM 817 C CA . LYS A 1 100 ? -13.222 -7.000 -0.824 1.00 89.25 100 LYS A CA 1
ATOM 818 C C . LYS A 1 100 ? -12.136 -7.569 -1.746 1.00 89.25 100 LYS A C 1
ATOM 820 O O . LYS A 1 100 ? -12.176 -8.757 -2.076 1.00 89.25 100 LYS A O 1
ATOM 825 N N . LYS A 1 101 ? -11.159 -6.746 -2.133 1.00 86.25 101 LYS A N 1
ATOM 826 C CA . LYS A 1 101 ? -9.993 -7.161 -2.927 1.00 86.25 101 LYS A CA 1
ATOM 827 C C . LYS A 1 101 ? -8.928 -7.896 -2.106 1.00 86.25 101 LYS A C 1
ATOM 829 O O . LYS A 1 101 ? -8.122 -8.605 -2.692 1.00 86.25 101 LYS A O 1
ATOM 834 N N . GLY A 1 102 ? -8.972 -7.804 -0.778 1.00 88.06 102 GLY A N 1
ATOM 835 C CA . GLY A 1 102 ? -8.062 -8.508 0.128 1.00 88.06 102 GLY A CA 1
ATOM 836 C C . GLY A 1 102 ? -7.132 -7.608 0.932 1.00 88.06 102 GLY A C 1
ATOM 837 O O . GLY A 1 102 ? -6.323 -8.143 1.682 1.00 88.06 102 GLY A O 1
ATOM 838 N N . ALA A 1 103 ? -7.243 -6.283 0.802 1.00 89.81 103 ALA A N 1
ATOM 839 C CA . ALA A 1 103 ? -6.473 -5.354 1.619 1.00 89.81 103 ALA A CA 1
ATOM 840 C C . ALA A 1 103 ? -6.836 -5.493 3.103 1.00 89.81 103 ALA A C 1
ATOM 842 O O . ALA A 1 103 ? -8.006 -5.641 3.469 1.00 89.81 103 ALA A O 1
ATOM 843 N N . LEU A 1 104 ? -5.815 -5.403 3.941 1.00 89.75 104 LEU A N 1
ATOM 844 C CA . LEU A 1 104 ? -5.897 -5.338 5.393 1.00 89.75 104 LEU A CA 1
ATOM 845 C C . LEU A 1 104 ? -5.788 -3.895 5.896 1.00 89.75 104 LEU A C 1
ATOM 847 O O . LEU A 1 104 ? -6.409 -3.553 6.897 1.00 89.75 104 LEU A O 1
ATOM 851 N N . SER A 1 105 ? -5.076 -3.040 5.164 1.00 90.06 105 SER A N 1
ATOM 852 C CA . SER A 1 105 ? -4.828 -1.645 5.518 1.00 90.06 105 SER A CA 1
ATOM 853 C C . SER A 1 105 ? -4.877 -0.703 4.308 1.00 90.06 105 SER A C 1
ATOM 855 O O . SER A 1 105 ? -5.088 -1.126 3.168 1.00 90.06 105 SER A O 1
ATOM 857 N N . GLY A 1 106 ? -4.741 0.596 4.576 1.00 89.44 106 GLY A N 1
ATOM 858 C CA . GLY A 1 106 ? -4.635 1.666 3.586 1.00 89.44 106 GLY A CA 1
ATOM 859 C C . GLY A 1 106 ? -3.740 2.777 4.122 1.00 89.44 106 GLY A C 1
ATOM 860 O O . GLY A 1 106 ? -4.219 3.841 4.517 1.00 89.44 106 GLY A O 1
ATOM 861 N N . CYS A 1 107 ? -2.441 2.502 4.182 1.00 87.94 107 CYS A N 1
ATOM 862 C CA . CYS A 1 107 ? -1.428 3.312 4.861 1.00 87.94 107 CYS A CA 1
ATOM 863 C C . CYS A 1 107 ? -0.897 4.446 3.983 1.00 87.94 107 CYS A C 1
ATOM 865 O O . CYS A 1 107 ? 0.305 4.633 3.849 1.00 87.94 107 CYS A O 1
ATOM 867 N N . SER A 1 108 ? -1.798 5.202 3.360 1.00 84.56 108 SER A N 1
ATOM 868 C CA . SER A 1 108 ? -1.446 6.340 2.510 1.00 84.56 108 SER A CA 1
ATOM 869 C C . SER A 1 108 ? -2.417 7.491 2.738 1.00 84.56 108 SER A C 1
ATOM 871 O O . S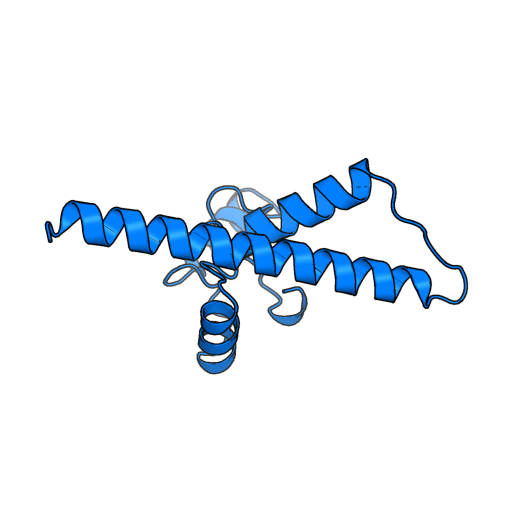ER A 1 108 ? -3.624 7.281 2.827 1.00 84.56 108 SER A O 1
ATOM 873 N N . LYS A 1 109 ? -1.909 8.726 2.762 1.00 79.25 109 LYS A N 1
ATOM 874 C CA . LYS A 1 109 ? -2.747 9.939 2.749 1.00 79.25 109 LYS A CA 1
ATOM 875 C C . LYS A 1 109 ? -3.575 10.059 1.464 1.00 79.25 109 LYS A C 1
ATOM 877 O O . LYS A 1 109 ? -4.602 10.741 1.476 1.00 79.25 109 LYS A O 1
ATOM 882 N N . TYR A 1 110 ? -3.152 9.373 0.399 1.00 78.94 110 TYR A N 1
ATOM 883 C CA . TYR A 1 110 ? -3.689 9.444 -0.955 1.00 78.94 110 TYR A CA 1
ATOM 884 C C . TYR A 1 110 ? -4.292 8.094 -1.384 1.00 78.94 110 TYR A C 1
ATOM 886 O O . TYR A 1 110 ? -3.572 7.218 -1.871 1.00 78.94 110 TYR A O 1
ATOM 894 N N . PRO A 1 111 ? -5.620 7.914 -1.254 1.00 69.25 111 PRO A N 1
ATOM 895 C CA . PRO A 1 111 ? -6.299 6.649 -1.543 1.00 69.25 111 PRO A CA 1
ATOM 896 C C . PRO A 1 111 ? -6.199 6.167 -2.992 1.00 69.25 111 PRO A C 1
ATOM 898 O O . PRO A 1 111 ? -6.513 5.018 -3.266 1.00 69.25 111 PRO A O 1
ATOM 901 N N . TYR A 1 112 ? -5.822 7.041 -3.928 1.00 67.44 112 TYR A N 1
ATOM 902 C CA . TYR A 1 112 ? -5.673 6.707 -5.348 1.00 67.44 112 TYR A CA 1
ATOM 903 C C . TYR A 1 112 ? -4.329 6.051 -5.682 1.00 67.44 112 TYR A C 1
ATOM 905 O O . TYR A 1 112 ? -4.165 5.533 -6.784 1.00 67.44 112 TYR A O 1
ATOM 913 N N . LEU A 1 113 ? -3.363 6.087 -4.757 1.00 58.75 113 LEU A N 1
ATOM 914 C CA . LEU A 1 113 ? -2.072 5.415 -4.924 1.00 58.75 113 LEU A CA 1
ATOM 915 C C . LEU A 1 113 ? -2.164 3.898 -4.684 1.00 58.75 113 LEU A C 1
ATOM 917 O O . LEU A 1 113 ? -1.168 3.198 -4.854 1.00 58.75 113 LEU A O 1
ATOM 921 N N . VAL A 1 114 ? -3.352 3.407 -4.306 1.00 56.56 114 VAL A N 1
ATOM 922 C CA . VAL A 1 114 ? -3.615 2.056 -3.804 1.00 56.56 114 VAL A CA 1
ATOM 923 C C . VAL A 1 114 ? -4.765 1.370 -4.548 1.00 56.56 114 VAL A C 1
ATOM 925 O O . VAL A 1 114 ? -5.878 1.939 -4.614 1.00 56.56 114 VAL A O 1
#

pLDDT: mean 82.58, std 9.86, range [54.47, 92.94]

Solvent-accessible surface area (backbone atoms only — not comparable to full-atom values): 6244 Å² total; per-residue (Å²): 133,59,71,67,61,54,51,54,52,51,52,54,52,41,53,54,32,20,52,52,40,30,56,49,50,50,54,52,51,50,53,56,32,51,71,37,99,69,60,50,80,78,51,73,68,56,50,49,50,55,36,50,52,40,38,22,27,21,55,23,62,72,31,67,80,34,90,67,77,74,55,74,65,54,39,54,55,53,56,72,41,43,54,92,18,25,26,72,77,54,48,72,66,54,50,52,54,40,44,74,56,20,37,54,23,35,54,46,90,53,66,84,84,106

Sequence (114 aa):
MDARKRKVMKTLKSTKRCDALCKQYLKKLNRKFANRLEPYIPTESANEENYQDCRRLICNEPCNGALLYGSPQEQVDFLKEIKHGFHKNYTRKQVAALKKKGALSGCSKYPYLV

Secondary structure (DSSP, 8-state):
--HHHHHHHHHHHHHHHHHHHHHHHHHHHHHHHHTSSS-----HHHHHHHHHHHHHHHTSTT-TT----S-HHHHHHHHHTEETTEETTS-HHHHHHHHHHT-S-B--S-GGG-